Protein AF-A0A7S1RN64-F1 (afdb_monomer)

pLDDT: mean 74.52, std 25.24, range [31.56, 97.94]

Sequence (154 aa):
AHDSAPASAQGSAAGSARGSAAASARGSAAASARGSAACGAASSRSKDGEGLETLEEEKAPLPWFLDPRASPVLAPSLAGLPRAFIAYAEDDPVCGDAVAFAERLVEEGGRPEAVHTLHLDSPCGHGFAKRRASHEAREALSAAAAFASAALKG

Foldseek 3Di:
DDDDDDDDDDDDDDDDDDDDDDDDDDDDDDDDDDDDDDDDDDDDDDDDDDDPPPPVPPDDDDDPCCPCVNQVLNPPALEPDAQDEQEDEPQEPCRVSSVSSLVRCCVRPVDNVSYHYHYHDDPQYPPSLVVVVDPSVVVSVVVVVVVVVVRVVD

Structure (mmCIF, N/CA/C/O backbone):
data_AF-A0A7S1RN64-F1
#
_entry.id   AF-A0A7S1RN64-F1
#
loop_
_atom_site.group_PDB
_atom_site.id
_atom_site.type_symbol
_atom_site.label_atom_id
_atom_site.label_alt_id
_atom_site.label_comp_id
_atom_site.label_asym_id
_atom_site.label_entity_id
_atom_site.label_seq_id
_atom_site.pdbx_PDB_ins_code
_atom_site.Cartn_x
_atom_site.Cartn_y
_atom_site.Cartn_z
_atom_site.occupancy
_atom_site.B_iso_or_equiv
_atom_site.auth_seq_id
_atom_site.auth_comp_id
_atom_site.auth_asym_id
_atom_site.auth_atom_id
_atom_site.pdbx_PDB_model_num
ATOM 1 N N . ALA A 1 1 ? 36.540 -26.495 40.691 1.00 54.72 1 ALA A N 1
ATOM 2 C CA . ALA A 1 1 ? 37.482 -25.414 41.040 1.00 54.72 1 ALA A CA 1
ATOM 3 C C . ALA A 1 1 ? 38.207 -24.997 39.767 1.00 54.72 1 ALA A C 1
ATOM 5 O O . ALA A 1 1 ? 38.564 -25.895 39.014 1.00 54.72 1 ALA A O 1
ATOM 6 N N . HIS A 1 2 ? 38.368 -23.681 39.568 1.00 46.66 2 HIS A N 1
ATOM 7 C CA . HIS A 1 2 ? 38.740 -22.949 38.338 1.00 46.66 2 HIS A CA 1
ATOM 8 C C . HIS A 1 2 ? 37.567 -22.832 37.350 1.00 46.66 2 HIS A C 1
ATOM 10 O O . HIS A 1 2 ? 37.275 -23.777 36.633 1.00 46.66 2 HIS A O 1
ATOM 16 N N . ASP A 1 3 ? 36.710 -21.807 37.367 1.00 42.94 3 ASP A N 1
ATOM 17 C CA . ASP A 1 3 ? 36.845 -20.355 37.613 1.00 42.94 3 ASP A CA 1
ATOM 18 C C . ASP A 1 3 ? 37.684 -19.619 36.559 1.00 42.94 3 ASP A C 1
ATOM 20 O O . ASP A 1 3 ? 38.909 -19.739 36.567 1.00 42.94 3 ASP A O 1
ATOM 24 N N . SER A 1 4 ? 36.999 -18.901 35.653 1.00 51.34 4 SER A N 1
ATOM 25 C CA . SER A 1 4 ? 37.338 -17.561 35.125 1.00 51.34 4 SER A CA 1
ATOM 26 C C . SER A 1 4 ? 36.555 -17.249 33.834 1.00 51.34 4 SER A C 1
ATOM 28 O O . SER A 1 4 ? 36.942 -17.640 32.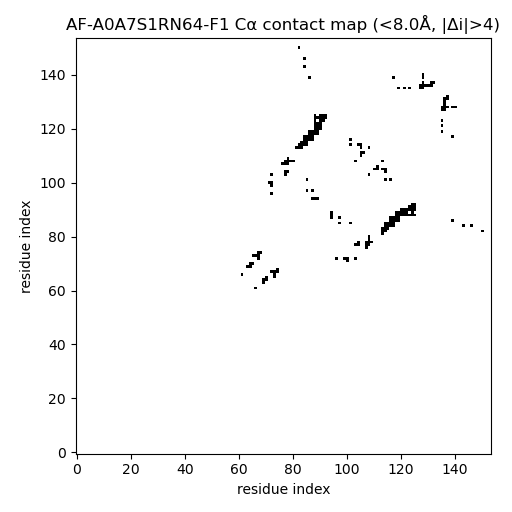736 1.00 51.34 4 SER A O 1
ATOM 30 N N . ALA A 1 5 ? 35.463 -16.493 33.974 1.00 47.25 5 ALA A N 1
ATOM 31 C CA . ALA A 1 5 ? 35.136 -15.389 33.059 1.00 47.25 5 ALA A CA 1
ATOM 32 C C . ALA A 1 5 ? 35.972 -14.164 33.517 1.00 47.25 5 ALA A C 1
ATOM 34 O O . ALA A 1 5 ? 36.365 -14.170 34.687 1.00 47.25 5 ALA A O 1
ATOM 35 N N . PRO A 1 6 ? 36.264 -13.121 32.703 1.00 56.19 6 PRO A N 1
ATOM 36 C CA . PRO A 1 6 ? 35.234 -12.205 32.182 1.00 56.19 6 PRO A CA 1
ATOM 37 C C . PRO A 1 6 ? 35.588 -11.511 30.842 1.00 56.19 6 PRO A C 1
ATOM 39 O O . PRO A 1 6 ? 36.728 -11.548 30.398 1.00 56.19 6 PRO A O 1
ATOM 42 N N . ALA A 1 7 ? 34.629 -10.802 30.234 1.00 44.75 7 ALA A N 1
ATOM 43 C CA . ALA A 1 7 ? 34.865 -9.468 29.657 1.00 44.75 7 ALA A CA 1
ATOM 44 C C . ALA A 1 7 ? 33.565 -8.860 29.112 1.00 44.75 7 ALA A C 1
ATOM 46 O O . ALA A 1 7 ? 33.076 -9.204 28.039 1.00 44.75 7 ALA A O 1
ATOM 47 N N . SER A 1 8 ? 33.044 -7.909 29.878 1.00 44.44 8 SER A N 1
ATOM 48 C CA . SER A 1 8 ? 32.103 -6.885 29.444 1.00 44.44 8 SER A CA 1
ATOM 49 C C . SER A 1 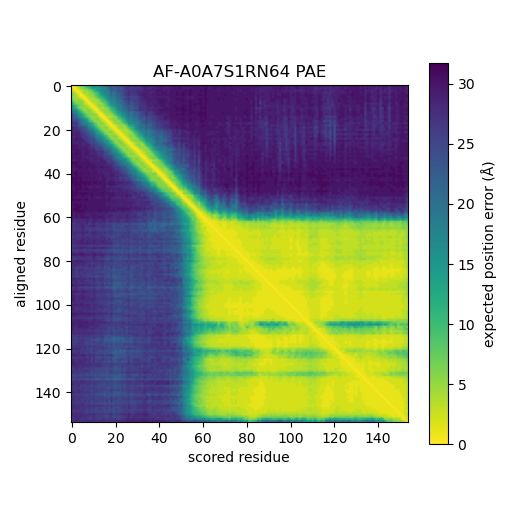8 ? 32.790 -5.927 28.465 1.00 44.44 8 SER A C 1
ATOM 51 O O . SER A 1 8 ? 33.888 -5.454 28.750 1.00 44.44 8 SER A O 1
ATOM 53 N N . ALA A 1 9 ? 32.119 -5.559 27.375 1.00 46.16 9 ALA A N 1
ATOM 54 C CA . ALA A 1 9 ? 32.463 -4.376 26.590 1.00 46.16 9 ALA A CA 1
ATOM 55 C C . ALA A 1 9 ? 31.197 -3.541 26.367 1.00 46.16 9 ALA A C 1
ATOM 57 O O . ALA A 1 9 ? 30.335 -3.867 25.554 1.00 46.16 9 ALA A O 1
ATOM 58 N N . GLN A 1 10 ? 31.090 -2.474 27.158 1.00 44.31 10 GLN A N 1
ATOM 59 C CA . GLN A 1 10 ? 30.233 -1.325 26.900 1.00 44.31 10 GLN A CA 1
ATOM 60 C C . GLN A 1 10 ? 30.839 -0.521 25.745 1.00 44.31 10 GLN A C 1
ATOM 62 O O . GLN A 1 10 ? 32.042 -0.266 25.733 1.00 44.31 10 GLN A O 1
ATOM 67 N N . GLY A 1 11 ? 30.004 -0.093 24.803 1.00 37.62 11 GLY A N 1
ATOM 68 C CA . GLY A 1 11 ? 30.398 0.772 23.697 1.00 37.62 11 GLY A CA 1
ATOM 69 C C . GLY A 1 11 ? 29.232 1.650 23.273 1.00 37.62 11 GLY A C 1
ATOM 70 O O . GLY A 1 11 ? 28.498 1.312 22.351 1.00 37.62 11 GLY A O 1
ATOM 71 N N . SER A 1 12 ? 29.057 2.764 23.980 1.00 42.72 12 SER A N 1
ATOM 72 C CA . SER A 1 12 ? 28.227 3.890 23.558 1.00 42.72 12 SER A CA 1
ATOM 73 C C . SER A 1 12 ? 28.930 4.649 22.435 1.00 42.72 12 SER A C 1
ATOM 75 O O . SER A 1 12 ? 30.067 5.078 22.613 1.00 42.72 12 SER A O 1
ATOM 77 N N . ALA A 1 13 ? 28.236 4.912 21.330 1.00 44.47 13 ALA A N 1
ATOM 78 C CA . ALA A 1 13 ? 28.556 6.044 20.468 1.00 44.47 13 ALA A CA 1
ATOM 79 C C . ALA A 1 13 ? 27.278 6.571 19.813 1.00 44.47 13 ALA A C 1
ATOM 81 O O . ALA A 1 13 ? 26.600 5.886 19.051 1.00 44.47 13 ALA A O 1
ATOM 82 N N . ALA A 1 14 ? 26.953 7.804 20.187 1.00 43.41 14 ALA A N 1
ATOM 83 C CA . ALA A 1 14 ? 25.887 8.615 19.644 1.00 43.41 14 ALA A CA 1
ATOM 84 C C . ALA A 1 14 ? 26.159 8.970 18.177 1.00 43.41 14 ALA A C 1
ATOM 86 O O . ALA A 1 14 ? 27.286 9.283 17.798 1.00 43.41 14 ALA A O 1
ATOM 87 N N . GLY A 1 15 ? 25.102 9.003 17.375 1.00 40.41 15 GLY A N 1
ATOM 88 C CA . GLY A 1 15 ? 25.168 9.494 16.008 1.00 40.41 15 GLY A CA 1
ATOM 89 C C . GLY A 1 15 ?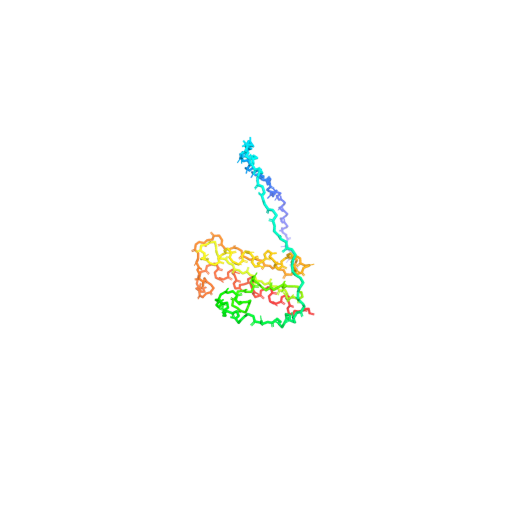 23.819 9.362 15.331 1.00 40.41 15 GLY A C 1
ATOM 90 O O . GLY A 1 15 ? 23.620 8.437 14.558 1.00 40.41 15 GLY A O 1
ATOM 91 N N . SER A 1 16 ? 22.884 10.266 15.630 1.00 40.00 16 SER A N 1
ATOM 92 C CA . SER A 1 16 ? 21.670 10.389 14.822 1.00 40.00 16 SER A CA 1
ATOM 93 C C . SER A 1 16 ? 21.475 11.829 14.361 1.00 40.00 16 SER A C 1
ATOM 95 O O . SER A 1 16 ? 21.134 12.725 15.130 1.00 40.00 16 SER A O 1
ATOM 97 N N . ALA A 1 17 ? 21.843 11.998 13.091 1.00 42.88 17 ALA A N 1
ATOM 98 C CA . ALA A 1 17 ? 21.226 12.810 12.051 1.00 42.88 17 ALA A CA 1
ATOM 99 C C . ALA A 1 17 ? 20.655 14.186 12.439 1.00 42.88 17 ALA A C 1
ATOM 101 O O . ALA A 1 17 ? 19.517 14.335 12.879 1.00 42.88 17 ALA A O 1
ATOM 102 N N . ARG A 1 18 ? 21.425 15.229 12.106 1.00 41.53 18 ARG A N 1
ATOM 103 C CA . ARG A 1 18 ? 20.881 16.557 11.803 1.00 41.53 18 ARG A CA 1
ATOM 104 C C . ARG A 1 18 ? 20.034 16.453 10.531 1.00 41.53 18 ARG A C 1
ATOM 106 O O . ARG A 1 18 ? 20.583 16.253 9.453 1.00 41.53 18 ARG A O 1
ATOM 113 N N . GLY A 1 19 ? 18.717 16.592 10.669 1.00 33.47 19 GLY A N 1
ATOM 114 C CA . GLY A 1 19 ? 17.794 16.744 9.548 1.00 33.47 19 GLY A CA 1
ATOM 115 C C . GLY A 1 19 ? 18.016 18.079 8.835 1.00 33.47 19 GLY A C 1
ATOM 116 O O . GLY A 1 19 ? 17.935 19.144 9.447 1.00 33.47 19 GLY A O 1
ATOM 117 N N . SER A 1 20 ? 18.315 18.018 7.541 1.00 41.72 20 SER A N 1
ATOM 118 C CA . SER A 1 20 ? 18.358 19.170 6.643 1.00 41.72 20 SER A CA 1
ATOM 119 C C . SER A 1 20 ? 16.987 19.341 5.993 1.00 41.72 20 SER A C 1
ATOM 121 O O . SER A 1 20 ? 16.626 18.594 5.091 1.00 41.72 20 SER A O 1
ATOM 123 N N . ALA A 1 21 ? 16.220 20.330 6.452 1.00 35.03 21 ALA A N 1
ATOM 124 C CA . ALA A 1 21 ? 15.016 20.789 5.770 1.00 35.03 21 ALA A CA 1
ATOM 125 C C . ALA A 1 21 ? 15.418 21.728 4.621 1.00 35.03 21 ALA A C 1
ATOM 127 O O . ALA A 1 21 ? 15.875 22.847 4.858 1.00 35.03 21 ALA A O 1
ATOM 128 N N . ALA A 1 22 ? 15.267 21.273 3.378 1.00 37.72 22 ALA A N 1
ATOM 129 C CA . ALA A 1 22 ? 15.384 22.114 2.191 1.00 37.72 22 ALA A CA 1
ATOM 130 C C . ALA A 1 22 ? 13.980 22.562 1.761 1.00 37.72 22 ALA A C 1
ATOM 132 O O . ALA A 1 22 ? 13.271 21.852 1.054 1.00 37.72 22 ALA A O 1
ATOM 133 N N . ALA A 1 23 ? 13.570 23.748 2.213 1.00 35.53 23 ALA A N 1
ATOM 134 C CA . ALA A 1 23 ? 12.390 24.434 1.705 1.00 35.53 23 ALA A CA 1
ATOM 135 C C . ALA A 1 23 ? 12.746 25.123 0.378 1.00 35.53 23 ALA A C 1
ATOM 137 O O . ALA A 1 23 ? 13.542 26.062 0.353 1.00 35.53 23 ALA A O 1
ATOM 138 N N . SER A 1 24 ? 12.158 24.660 -0.725 1.00 36.69 24 SER A N 1
ATOM 139 C CA . SER A 1 24 ? 12.230 25.326 -2.026 1.00 36.69 24 SER A CA 1
ATOM 140 C C . SER A 1 24 ? 10.855 25.902 -2.353 1.00 36.69 24 SER A C 1
ATOM 142 O O . SER A 1 24 ? 9.964 25.189 -2.799 1.00 36.69 24 SER A O 1
ATOM 144 N N . ALA A 1 25 ? 10.675 27.198 -2.098 1.00 36.22 25 ALA A N 1
ATOM 145 C CA . ALA A 1 25 ? 9.527 27.967 -2.563 1.00 36.22 25 ALA A CA 1
ATOM 146 C C . ALA A 1 25 ? 10.048 29.095 -3.462 1.00 36.22 25 ALA A C 1
ATOM 148 O O . ALA A 1 25 ? 10.695 30.035 -2.996 1.00 36.22 25 ALA A O 1
ATOM 149 N N . ARG A 1 26 ? 9.796 28.986 -4.769 1.00 39.47 26 ARG A N 1
ATOM 150 C CA . ARG A 1 26 ? 10.045 30.042 -5.757 1.00 39.47 26 ARG A CA 1
ATOM 151 C C . ARG A 1 26 ? 8.769 30.330 -6.541 1.00 39.47 26 ARG A C 1
ATOM 153 O O . ARG A 1 26 ? 8.299 29.452 -7.248 1.00 39.47 26 ARG A O 1
ATOM 160 N N . GLY A 1 27 ? 8.351 31.598 -6.481 1.00 31.56 27 GLY A N 1
ATOM 161 C CA . GLY A 1 27 ? 7.642 32.335 -7.538 1.00 31.56 27 GLY A CA 1
ATOM 162 C C . GLY A 1 27 ? 6.159 31.997 -7.733 1.00 31.56 27 GLY A C 1
ATOM 163 O O . GLY A 1 27 ? 5.752 30.860 -7.587 1.00 31.56 27 GLY A O 1
ATOM 164 N N . SER A 1 28 ? 5.262 32.911 -8.090 1.00 42.38 28 SER A N 1
ATOM 165 C CA . SER A 1 28 ? 5.385 34.328 -8.428 1.00 42.38 28 SER A CA 1
ATOM 166 C C . SER A 1 28 ? 3.989 34.947 -8.353 1.00 42.38 28 SER A C 1
ATOM 168 O O . SER A 1 28 ? 3.018 34.361 -8.824 1.00 42.38 28 SER A O 1
ATOM 170 N N . ALA A 1 29 ? 3.899 36.150 -7.793 1.00 35.06 29 ALA A N 1
ATOM 171 C CA . ALA A 1 29 ? 2.727 37.004 -7.894 1.00 35.06 29 ALA A CA 1
ATOM 172 C C . ALA A 1 29 ? 2.737 37.758 -9.232 1.00 35.06 29 ALA A C 1
ATOM 174 O O . ALA A 1 29 ? 3.765 38.318 -9.609 1.00 35.06 29 ALA A O 1
ATOM 175 N N . ALA A 1 30 ? 1.586 37.841 -9.899 1.00 38.91 30 ALA A N 1
ATOM 176 C CA . ALA A 1 30 ? 1.270 38.923 -10.827 1.00 38.91 30 ALA A CA 1
ATOM 177 C C . ALA A 1 30 ? -0.253 39.066 -10.950 1.00 38.91 30 ALA A C 1
ATOM 179 O O . ALA A 1 30 ? -0.928 38.272 -11.599 1.00 38.91 30 ALA A O 1
ATOM 180 N N . ALA A 1 31 ? -0.785 40.099 -10.303 1.00 36.88 31 ALA A N 1
ATOM 181 C CA . ALA A 1 31 ? -2.131 40.600 -10.514 1.00 36.88 31 ALA A CA 1
ATOM 182 C C . ALA A 1 31 ? -2.102 41.710 -11.577 1.00 36.88 31 ALA A C 1
ATOM 184 O O . ALA A 1 31 ? -1.285 42.627 -11.483 1.00 36.88 31 ALA A O 1
ATOM 185 N N . SER A 1 32 ? -3.033 41.685 -12.535 1.00 34.44 32 SER A N 1
ATOM 186 C CA . SER A 1 32 ? -3.624 42.913 -13.089 1.00 34.44 32 SER A CA 1
ATOM 187 C C . SER A 1 32 ? -4.862 42.656 -13.948 1.00 34.44 32 SER A C 1
ATOM 189 O O . SER A 1 32 ? -4.790 42.125 -15.048 1.00 34.44 32 SER A O 1
ATOM 191 N N . ALA A 1 33 ? -5.989 43.081 -13.376 1.00 37.22 33 ALA A N 1
ATOM 192 C CA . ALA A 1 33 ? -7.087 43.869 -13.935 1.00 37.22 33 ALA A CA 1
ATOM 193 C C . ALA A 1 33 ? -7.236 44.025 -15.464 1.00 37.22 33 ALA A C 1
ATOM 195 O O . ALA A 1 33 ? -6.362 44.580 -16.125 1.00 37.22 33 ALA A O 1
ATOM 196 N N . ARG A 1 34 ? -8.464 43.789 -15.956 1.00 36.59 34 ARG A N 1
ATOM 197 C CA . ARG A 1 34 ? -9.424 44.800 -16.479 1.00 36.59 34 ARG A CA 1
ATOM 198 C C . ARG A 1 34 ? -10.492 44.109 -17.335 1.00 36.59 34 ARG A C 1
ATOM 200 O O . ARG A 1 34 ? -10.159 43.273 -18.162 1.00 36.59 34 ARG A O 1
ATOM 207 N N . GLY A 1 35 ? -11.752 44.528 -17.199 1.00 31.59 35 GLY A N 1
ATOM 208 C CA . GLY A 1 35 ? -12.790 44.175 -18.172 1.00 31.59 35 GLY A CA 1
ATOM 209 C C . GLY A 1 35 ? -14.222 44.274 -17.660 1.00 31.59 35 GLY A C 1
ATOM 210 O O . GLY A 1 35 ? -14.918 43.269 -17.615 1.00 31.59 35 GLY A O 1
ATOM 211 N N . SER A 1 36 ? -14.668 45.473 -17.282 1.00 43.78 36 SER A N 1
ATOM 212 C CA . SER A 1 36 ? -16.096 45.774 -17.132 1.00 43.78 36 SER A CA 1
ATOM 213 C C . SER A 1 36 ? -16.744 45.936 -18.506 1.00 43.78 36 SER A C 1
ATOM 215 O O . SER A 1 36 ? -16.289 46.764 -19.291 1.00 43.78 36 SER A O 1
ATOM 217 N N . ALA A 1 37 ? -17.852 45.239 -18.752 1.00 38.00 37 ALA A N 1
ATOM 218 C CA . ALA A 1 37 ? -18.887 45.678 -19.682 1.00 38.00 37 ALA A CA 1
ATOM 219 C C . ALA A 1 37 ? -20.228 45.064 -19.263 1.00 38.00 37 ALA A C 1
ATOM 221 O O . ALA A 1 37 ? -20.456 43.866 -19.399 1.00 38.00 37 ALA A O 1
ATOM 222 N N . ALA A 1 38 ? -21.105 45.909 -18.727 1.00 42.84 38 ALA A N 1
ATOM 223 C CA . ALA A 1 38 ? -22.522 45.633 -18.590 1.00 42.84 38 ALA A CA 1
ATOM 224 C C . ALA A 1 38 ? -23.246 46.206 -19.814 1.00 42.84 38 ALA A C 1
ATOM 226 O O . ALA A 1 38 ? -23.033 47.363 -20.170 1.00 42.84 38 ALA A O 1
ATOM 227 N N . CYS A 1 39 ? -24.133 45.424 -20.420 1.00 34.66 39 CYS A N 1
ATOM 228 C CA . CYS A 1 39 ? -25.312 45.917 -21.129 1.00 34.66 39 CYS A CA 1
ATOM 229 C C . CYS A 1 39 ? -26.358 44.794 -21.123 1.00 34.66 39 CYS A C 1
ATOM 231 O O . CYS A 1 39 ? -26.066 43.654 -21.473 1.00 34.66 39 CYS A O 1
ATOM 233 N N . GLY A 1 40 ? -27.535 45.100 -20.579 1.00 36.91 40 GLY A N 1
ATOM 234 C CA . GLY A 1 40 ? -28.574 44.122 -20.276 1.00 36.91 40 GLY A CA 1
ATOM 235 C C . GLY A 1 40 ? -29.639 43.981 -21.356 1.00 36.91 40 GLY A C 1
ATOM 236 O O . GLY A 1 40 ? -29.623 44.685 -22.358 1.00 36.91 40 GLY A O 1
ATOM 237 N N . ALA A 1 41 ? -30.612 43.117 -21.082 1.00 37.38 41 ALA A N 1
ATOM 238 C CA . ALA A 1 41 ? -31.994 43.255 -21.524 1.00 37.38 41 ALA A CA 1
ATOM 239 C C . ALA A 1 41 ? -32.878 42.337 -20.670 1.00 37.38 41 ALA A C 1
ATOM 241 O O . ALA A 1 41 ? -32.551 41.177 -20.430 1.00 37.38 41 ALA A O 1
ATOM 242 N N . ALA A 1 42 ? -33.987 42.892 -20.196 1.00 42.09 42 ALA A N 1
ATOM 243 C CA . ALA A 1 42 ? -35.059 42.179 -19.525 1.00 42.09 42 ALA A CA 1
ATOM 244 C C . ALA A 1 42 ? -35.815 41.258 -20.496 1.00 42.09 42 ALA A C 1
ATOM 246 O O . ALA A 1 42 ? -35.994 41.607 -21.661 1.00 42.09 42 ALA A O 1
ATOM 247 N N . SER A 1 43 ? -36.366 40.154 -19.990 1.00 39.44 43 SER A N 1
ATOM 248 C CA . SER A 1 43 ? -37.618 39.609 -20.518 1.00 39.44 43 SER A CA 1
ATOM 249 C C . SER A 1 43 ? -38.380 38.836 -19.440 1.00 39.44 43 SER A C 1
ATOM 251 O O . SER A 1 43 ? -37.816 38.326 -18.476 1.00 39.44 43 SER A O 1
ATOM 253 N N . SER A 1 44 ? -39.694 38.878 -19.574 1.00 46.19 44 SER A N 1
ATOM 254 C CA . SER A 1 44 ? -40.732 38.722 -18.565 1.00 46.19 44 SER A CA 1
ATOM 255 C C . SER A 1 44 ? -41.118 37.281 -18.220 1.00 46.19 44 SER A C 1
ATOM 257 O O . SER A 1 44 ? -41.332 36.453 -19.094 1.00 46.19 44 SER A O 1
ATOM 259 N N . ARG A 1 45 ? -41.321 37.071 -16.915 1.00 50.22 45 ARG A N 1
ATOM 260 C CA . ARG A 1 45 ? -42.351 36.265 -16.228 1.00 50.22 45 ARG A CA 1
ATOM 261 C C . ARG A 1 45 ? -43.333 35.460 -17.114 1.00 50.22 45 ARG A C 1
ATOM 263 O O . ARG A 1 45 ? -44.189 36.069 -17.744 1.00 50.22 45 ARG A O 1
ATOM 270 N N . SER A 1 46 ? -43.349 34.136 -16.926 1.00 39.06 46 SER A N 1
ATOM 271 C CA . SER A 1 46 ? -44.538 33.276 -17.061 1.00 39.06 46 SER A CA 1
ATOM 272 C C . SER A 1 46 ? -44.512 32.218 -15.954 1.00 39.06 46 SER A C 1
ATOM 274 O O . SER A 1 46 ? -43.496 31.561 -15.743 1.00 39.06 46 SER A O 1
ATOM 276 N N . LYS A 1 47 ? -45.604 32.132 -15.191 1.00 48.75 47 LYS A N 1
ATOM 277 C CA . LYS A 1 47 ? -45.924 31.012 -14.299 1.00 48.75 47 LYS A CA 1
ATOM 278 C C . LYS A 1 47 ? -46.500 29.916 -15.180 1.00 48.75 47 LYS A C 1
ATOM 280 O O . LYS A 1 47 ? -47.356 30.288 -15.962 1.00 48.75 47 LYS A O 1
ATOM 285 N N . ASP A 1 48 ? -46.101 28.668 -14.972 1.00 43.25 48 ASP A N 1
ATOM 286 C CA . ASP A 1 48 ? -46.963 27.484 -15.057 1.00 43.25 48 ASP A CA 1
ATOM 287 C C . ASP A 1 48 ? -46.307 26.395 -14.199 1.00 43.25 48 ASP A C 1
ATOM 289 O O . ASP A 1 48 ? -45.094 26.185 -14.254 1.00 43.25 48 ASP A O 1
ATOM 293 N N . GLY A 1 49 ? -47.091 25.820 -13.289 1.00 50.16 49 GLY A N 1
ATOM 294 C CA . GLY A 1 49 ? -46.662 24.743 -12.416 1.00 50.16 49 GLY A CA 1
ATOM 295 C C . GLY A 1 49 ? -47.032 23.423 -13.057 1.00 50.16 49 GLY A C 1
ATOM 296 O O . GLY A 1 49 ? -48.208 23.148 -13.208 1.00 50.16 49 GLY A O 1
ATOM 297 N N . GLU A 1 50 ? -46.043 22.604 -13.377 1.00 40.09 50 GLU A N 1
ATOM 298 C CA . GLU A 1 50 ? -46.237 21.239 -13.853 1.00 40.09 50 GLU A CA 1
ATOM 299 C C . GLU A 1 50 ? -45.080 20.422 -13.260 1.00 40.09 50 GLU A C 1
ATOM 301 O O . GLU A 1 50 ? -43.938 20.889 -13.232 1.00 40.09 50 GLU A O 1
ATOM 306 N N . GLY A 1 51 ? -45.387 19.261 -12.681 1.00 45.47 51 GLY A N 1
ATOM 307 C CA . GLY A 1 51 ? -44.448 18.454 -11.909 1.00 45.47 51 GLY A CA 1
ATOM 308 C C . GLY A 1 51 ? -43.162 18.156 -12.674 1.00 45.47 51 GLY A C 1
ATOM 309 O O . GLY A 1 51 ? -43.180 17.499 -13.710 1.00 45.47 51 GLY A O 1
ATOM 310 N N . LEU A 1 52 ? -42.034 18.597 -12.115 1.00 43.56 52 LEU A N 1
ATOM 311 C CA . LEU A 1 52 ? -40.728 18.027 -12.421 1.00 43.56 52 LEU A CA 1
ATOM 312 C C . LEU A 1 52 ? -40.709 16.629 -11.806 1.00 43.56 52 LEU A C 1
ATOM 314 O O . LEU A 1 52 ? -40.177 16.415 -10.717 1.00 43.56 52 LEU A O 1
ATOM 318 N N . GLU A 1 53 ? -41.341 15.681 -12.494 1.00 54.34 53 GLU A N 1
ATOM 319 C CA . GLU A 1 53 ? -40.893 14.302 -12.424 1.00 54.34 53 GLU A CA 1
ATOM 320 C C . GLU A 1 53 ? -39.399 14.362 -12.735 1.00 54.34 53 GLU A C 1
ATOM 322 O O . GLU A 1 53 ? -38.987 14.769 -13.824 1.00 54.34 53 GLU A O 1
ATOM 327 N N . THR A 1 54 ? -38.574 14.091 -11.724 1.00 49.47 54 THR A N 1
ATOM 328 C CA . THR A 1 54 ? -37.150 13.862 -11.910 1.00 49.47 54 THR A CA 1
ATOM 329 C C . THR A 1 54 ? -37.045 12.664 -12.833 1.00 49.47 54 THR A C 1
ATOM 331 O O . THR A 1 54 ? -37.078 11.523 -12.379 1.00 49.47 54 THR A O 1
ATOM 334 N N . LEU A 1 55 ? -36.992 12.931 -14.137 1.00 55.84 55 LEU A N 1
ATOM 335 C CA . LEU A 1 55 ? -36.458 12.008 -15.113 1.00 55.84 55 LEU A CA 1
ATOM 336 C C . LEU A 1 55 ? -35.049 11.742 -14.608 1.00 55.84 55 LEU A C 1
ATOM 338 O O . LEU A 1 55 ? -34.186 12.618 -14.686 1.00 55.84 55 LEU A O 1
ATOM 342 N N . GLU A 1 56 ? -34.874 10.600 -13.949 1.00 63.09 56 GLU A N 1
ATOM 343 C CA . GLU A 1 56 ? -33.570 10.080 -13.580 1.00 63.09 56 GLU A CA 1
ATOM 344 C C . GLU A 1 56 ? -32.818 9.941 -14.898 1.00 63.09 56 GLU A C 1
ATOM 346 O O . GLU A 1 56 ? -33.010 8.989 -15.649 1.00 63.09 56 GLU A O 1
ATOM 351 N N . GLU A 1 57 ? -32.078 10.995 -15.239 1.00 63.84 57 GLU A N 1
ATOM 352 C CA . GLU A 1 57 ? -31.255 11.088 -16.427 1.00 63.84 57 GLU A CA 1
ATOM 353 C C . GLU A 1 57 ? -30.396 9.828 -16.423 1.00 63.84 57 GLU A C 1
ATOM 355 O O . GLU A 1 57 ? -29.608 9.623 -15.496 1.00 63.84 57 GLU A O 1
ATOM 360 N N . GLU A 1 58 ? -30.657 8.925 -17.375 1.00 64.81 58 GLU A N 1
ATOM 361 C CA . GLU A 1 58 ? -30.071 7.589 -17.422 1.00 64.81 58 GLU A CA 1
ATOM 362 C C . GLU A 1 58 ? -28.567 7.750 -17.657 1.00 64.81 58 GLU A C 1
ATOM 364 O O . GLU A 1 58 ? -28.064 7.830 -18.780 1.00 64.81 58 GLU A O 1
ATOM 369 N N . LYS A 1 59 ? -27.845 7.940 -16.553 1.00 71.75 59 LYS A N 1
ATOM 370 C CA . LYS A 1 59 ? -26.442 8.308 -16.554 1.00 71.75 59 LYS A CA 1
ATOM 371 C C . LYS A 1 59 ? -25.680 7.123 -17.111 1.00 71.75 59 LYS A C 1
ATOM 373 O O . LYS A 1 59 ? -25.660 6.055 -16.498 1.00 71.75 59 LYS A O 1
ATOM 378 N N . ALA A 1 60 ? -25.041 7.331 -18.261 1.00 79.06 60 ALA A N 1
ATOM 379 C CA . ALA A 1 60 ? -24.159 6.340 -18.855 1.00 79.06 60 ALA A CA 1
ATOM 380 C C . ALA A 1 60 ? -23.224 5.766 -17.772 1.00 79.06 60 ALA A C 1
ATOM 382 O O . ALA A 1 60 ? -22.701 6.537 -16.951 1.00 79.06 60 ALA A O 1
ATOM 383 N N . PRO A 1 61 ? -23.036 4.435 -17.728 1.00 82.88 61 PRO A N 1
ATOM 384 C CA . PRO A 1 61 ? -22.252 3.807 -16.680 1.00 82.88 61 PRO A CA 1
ATOM 385 C C . PRO A 1 61 ? -20.858 4.426 -16.660 1.00 82.88 61 PRO A C 1
ATOM 387 O O . PRO A 1 61 ? -20.212 4.587 -17.699 1.00 82.88 61 PRO A O 1
ATOM 390 N N . LEU A 1 62 ? -20.410 4.806 -15.463 1.00 85.00 62 LEU A N 1
ATOM 391 C CA . LEU A 1 62 ? -19.065 5.332 -15.286 1.00 85.00 62 LEU A CA 1
ATOM 392 C C . LEU A 1 62 ? -18.045 4.297 -15.795 1.00 85.00 62 LEU A C 1
ATOM 394 O O . LEU A 1 62 ? -18.274 3.092 -15.646 1.00 85.00 62 LEU A O 1
ATOM 398 N N . PRO A 1 63 ? -16.911 4.737 -16.368 1.00 94.31 63 PRO A N 1
ATOM 399 C CA . PRO A 1 63 ? -15.802 3.841 -16.657 1.00 94.31 63 PRO A CA 1
ATOM 400 C C . PRO A 1 63 ? -15.450 2.988 -15.434 1.00 94.31 63 PRO A C 1
ATOM 402 O O . PRO A 1 63 ? -15.424 3.492 -14.312 1.00 94.31 63 PRO A O 1
ATOM 405 N N . TRP A 1 64 ? -15.149 1.704 -15.643 1.00 93.81 64 TRP A N 1
ATOM 406 C CA . TRP A 1 64 ? -14.951 0.744 -14.549 1.00 93.81 64 TRP A CA 1
ATOM 407 C C . TRP A 1 64 ? -13.834 1.147 -13.574 1.00 93.81 64 TRP A C 1
ATOM 409 O O . TRP A 1 64 ? -13.913 0.822 -12.397 1.00 93.81 64 TRP A O 1
ATOM 419 N N . PHE A 1 65 ? -12.821 1.891 -14.027 1.00 93.56 65 PHE A N 1
ATOM 420 C CA . PHE A 1 65 ? -11.725 2.378 -13.180 1.00 93.56 65 PHE A CA 1
ATOM 421 C C . PHE A 1 65 ? -12.138 3.524 -12.240 1.00 93.56 65 PHE A C 1
ATOM 423 O O . PHE A 1 65 ? -11.349 3.930 -11.391 1.00 93.56 65 PHE A O 1
ATOM 430 N N . LEU A 1 66 ? -13.355 4.059 -12.376 1.00 94.31 66 LEU A N 1
ATOM 431 C CA . LEU A 1 66 ? -13.953 4.987 -11.413 1.00 94.31 66 LEU A CA 1
ATOM 432 C C . LEU A 1 66 ? -14.822 4.274 -10.368 1.00 94.31 66 LEU A C 1
ATOM 434 O O . LEU A 1 66 ? -15.289 4.916 -9.431 1.00 94.31 66 LEU A O 1
ATOM 438 N N . ASP A 1 67 ? -15.059 2.967 -10.513 1.00 94.50 67 ASP A N 1
ATOM 439 C CA . ASP A 1 67 ? -15.756 2.177 -9.500 1.00 94.50 67 ASP A CA 1
ATOM 440 C C . ASP A 1 67 ? -14.834 1.995 -8.279 1.00 94.50 67 ASP A C 1
ATOM 442 O O . ASP A 1 67 ? -13.726 1.470 -8.435 1.00 94.50 67 ASP A O 1
ATOM 446 N N . PRO A 1 68 ? -15.259 2.357 -7.054 1.00 94.94 68 PRO A N 1
ATOM 447 C CA . PRO A 1 68 ? -14.466 2.148 -5.842 1.00 94.94 68 PRO A CA 1
ATOM 448 C C . PRO A 1 68 ? -14.029 0.700 -5.591 1.00 94.94 68 PRO A C 1
ATOM 450 O O . PRO A 1 68 ? -13.062 0.462 -4.872 1.00 94.94 68 PRO A O 1
ATOM 453 N N . ARG A 1 69 ? -14.723 -0.286 -6.172 1.00 94.00 69 ARG A N 1
ATOM 454 C CA . ARG A 1 69 ? -14.341 -1.704 -6.091 1.00 94.00 69 ARG A CA 1
ATOM 455 C C . ARG A 1 69 ? -13.139 -2.043 -6.973 1.00 94.00 69 ARG A C 1
ATOM 457 O O . ARG A 1 69 ? -12.472 -3.039 -6.712 1.00 94.00 69 ARG A O 1
ATOM 464 N N . ALA A 1 70 ? -12.881 -1.242 -8.005 1.00 94.75 70 ALA A N 1
ATOM 465 C CA . ALA A 1 70 ? -11.696 -1.337 -8.854 1.00 94.75 70 ALA A CA 1
ATOM 466 C C . ALA A 1 70 ? -10.586 -0.379 -8.393 1.00 94.75 70 ALA A C 1
ATOM 468 O O . ALA A 1 70 ? -9.417 -0.753 -8.415 1.00 94.75 70 ALA A O 1
ATOM 469 N N . SER A 1 71 ? -10.964 0.815 -7.929 1.00 95.56 71 SER A N 1
ATOM 470 C CA . SER A 1 71 ? -10.060 1.871 -7.463 1.00 95.56 71 SER A CA 1
ATOM 471 C C . SER A 1 71 ? -10.395 2.264 -6.019 1.00 95.56 71 SER A C 1
ATOM 473 O O . SER A 1 71 ? -11.103 3.250 -5.801 1.00 95.56 71 SER A O 1
ATOM 475 N N . PRO A 1 72 ? -9.897 1.532 -5.004 1.00 94.88 72 PRO A N 1
ATOM 476 C CA . PRO A 1 72 ? -10.249 1.753 -3.595 1.00 94.88 72 PRO A CA 1
ATOM 477 C C . PRO A 1 72 ? -9.917 3.153 -3.076 1.00 94.88 72 PRO A C 1
ATOM 479 O O . PRO A 1 72 ? -10.583 3.656 -2.175 1.00 94.88 72 PRO A O 1
ATOM 482 N N . VAL A 1 73 ? -8.937 3.821 -3.688 1.00 94.88 73 VAL A N 1
ATOM 483 C CA . VAL A 1 73 ? -8.604 5.224 -3.408 1.00 94.88 73 VAL A CA 1
ATOM 484 C C . VAL A 1 73 ? -9.746 6.193 -3.731 1.00 94.88 73 VAL A C 1
ATOM 486 O O . VAL A 1 73 ? -9.695 7.336 -3.302 1.00 94.88 73 VAL A O 1
ATOM 489 N N . LEU A 1 74 ? -10.787 5.761 -4.450 1.00 95.38 74 LEU A N 1
ATOM 490 C CA . LEU A 1 74 ? -11.993 6.540 -4.749 1.00 95.38 74 LEU A CA 1
ATOM 491 C C . LEU A 1 74 ? -13.174 6.200 -3.828 1.00 95.38 74 LEU A C 1
ATOM 493 O O . LEU A 1 74 ? -14.264 6.742 -4.008 1.00 95.38 74 LEU A O 1
ATOM 497 N N . ALA A 1 75 ? -12.999 5.306 -2.848 1.00 95.62 75 ALA A N 1
ATOM 498 C CA . ALA A 1 75 ? -14.062 4.974 -1.903 1.00 95.62 75 ALA A CA 1
ATOM 499 C C . ALA A 1 75 ? -14.566 6.237 -1.180 1.00 95.62 75 ALA A C 1
ATOM 501 O O . ALA A 1 75 ? -13.746 7.077 -0.808 1.00 95.62 75 ALA A O 1
ATOM 502 N N . PRO A 1 76 ? -15.883 6.395 -0.938 1.00 95.50 76 PRO A N 1
ATOM 503 C CA . PRO A 1 76 ? -16.411 7.576 -0.248 1.00 95.50 76 PRO A CA 1
ATOM 504 C C . PRO A 1 76 ? -15.827 7.784 1.154 1.00 95.50 76 PRO A C 1
ATOM 506 O O . PRO A 1 76 ? -15.754 8.914 1.622 1.00 95.50 76 PRO A O 1
ATOM 509 N N . SER A 1 77 ? -15.415 6.700 1.817 1.00 94.75 77 SER A N 1
ATOM 510 C CA . SER A 1 77 ? -14.700 6.733 3.089 1.00 94.75 77 SER A CA 1
ATOM 511 C C . SER A 1 77 ? -13.855 5.471 3.273 1.00 94.75 77 SER A C 1
ATOM 513 O O . SER A 1 77 ? -14.251 4.391 2.829 1.00 94.75 77 SER A O 1
ATOM 515 N N . LEU A 1 78 ? -12.722 5.613 3.960 1.00 94.75 78 LEU A N 1
ATOM 516 C CA . LEU A 1 78 ? -11.837 4.538 4.418 1.00 94.75 78 LEU A CA 1
ATOM 517 C C . LEU A 1 78 ? -11.904 4.319 5.944 1.00 94.75 78 LEU A C 1
ATOM 519 O O . LEU A 1 78 ? -11.139 3.526 6.502 1.00 94.75 78 LEU A O 1
ATOM 523 N N . ALA A 1 79 ? -12.815 5.007 6.638 1.00 93.38 79 ALA A N 1
ATOM 524 C CA . ALA A 1 79 ? -12.966 4.903 8.083 1.00 93.38 79 ALA A CA 1
ATOM 525 C C . ALA A 1 79 ? -13.393 3.489 8.517 1.00 93.38 79 ALA A C 1
ATOM 527 O O . ALA A 1 79 ? -14.214 2.830 7.879 1.00 93.38 79 ALA A O 1
ATOM 528 N N . GLY A 1 80 ? -12.847 3.025 9.643 1.00 91.94 80 GLY A N 1
ATOM 529 C CA . GLY A 1 80 ? -13.191 1.721 10.221 1.00 91.94 80 GLY A CA 1
ATOM 530 C C . GLY A 1 80 ? -12.543 0.513 9.536 1.00 91.94 80 GLY A C 1
ATOM 531 O O . GLY A 1 80 ? -12.774 -0.614 9.976 1.00 91.94 80 GLY A O 1
ATOM 532 N N . LEU A 1 81 ? -11.707 0.719 8.511 1.00 93.81 81 LEU A N 1
ATOM 533 C CA . LEU A 1 81 ? -10.943 -0.369 7.905 1.00 93.81 81 LEU A CA 1
ATOM 534 C C . LEU A 1 81 ? -9.934 -0.993 8.897 1.00 93.81 81 LEU A C 1
ATOM 536 O O . LEU A 1 81 ? -9.493 -0.338 9.854 1.00 93.81 81 LEU A O 1
ATOM 540 N N . PRO A 1 82 ? -9.563 -2.275 8.693 1.00 93.50 82 PRO A N 1
ATOM 541 C CA . PRO A 1 82 ? -8.530 -2.935 9.482 1.00 93.50 82 PRO A CA 1
ATOM 542 C C . PRO A 1 82 ? -7.167 -2.252 9.353 1.00 93.50 82 PRO A C 1
ATOM 544 O O . PRO A 1 82 ? -6.917 -1.474 8.435 1.00 93.50 82 PRO A O 1
ATOM 547 N N . ARG A 1 83 ? -6.247 -2.615 10.252 1.00 94.44 83 ARG A N 1
ATOM 548 C CA . ARG A 1 83 ? -4.838 -2.228 10.123 1.00 94.44 83 ARG A CA 1
ATOM 549 C C . ARG A 1 83 ? -4.274 -2.758 8.802 1.00 94.44 83 ARG A C 1
ATOM 551 O O . ARG A 1 83 ? -4.549 -3.901 8.434 1.00 94.44 83 ARG A O 1
ATOM 558 N N . ALA A 1 84 ? -3.452 -1.959 8.134 1.00 96.06 84 ALA A N 1
ATOM 559 C CA . ALA A 1 84 ? -2.907 -2.259 6.818 1.00 96.06 84 ALA A CA 1
ATOM 560 C C . ALA A 1 84 ? -1.375 -2.255 6.822 1.00 96.06 84 ALA A C 1
ATOM 562 O O . ALA A 1 84 ? -0.735 -1.453 7.502 1.00 96.06 84 ALA A O 1
ATOM 563 N N . PHE A 1 85 ? -0.803 -3.139 6.007 1.00 97.75 85 PHE A N 1
ATOM 564 C CA . PHE A 1 85 ? 0.597 -3.099 5.609 1.00 97.75 85 PHE A CA 1
ATOM 565 C C . PHE A 1 85 ? 0.668 -2.944 4.092 1.00 97.75 85 PHE A C 1
ATOM 567 O O . PHE A 1 85 ? 0.071 -3.746 3.371 1.00 97.75 85 PHE A O 1
ATOM 574 N N . ILE A 1 86 ? 1.377 -1.921 3.619 1.00 97.81 86 ILE A N 1
ATOM 575 C CA . ILE A 1 86 ? 1.486 -1.574 2.199 1.00 97.81 86 ILE A CA 1
ATOM 576 C C . ILE A 1 86 ? 2.970 -1.492 1.844 1.00 97.81 86 ILE A C 1
ATOM 578 O O . ILE A 1 86 ? 3.684 -0.621 2.331 1.00 97.81 86 ILE A O 1
ATOM 582 N N . ALA A 1 87 ? 3.442 -2.400 0.993 1.00 97.88 87 ALA A N 1
ATOM 583 C CA . ALA A 1 87 ? 4.798 -2.358 0.458 1.00 97.88 87 ALA A CA 1
ATOM 584 C C . ALA A 1 87 ? 4.758 -1.953 -1.015 1.00 97.88 87 ALA A C 1
ATOM 586 O O . ALA A 1 87 ? 3.988 -2.531 -1.785 1.00 97.88 87 ALA A O 1
ATOM 587 N N . TYR A 1 88 ? 5.593 -0.996 -1.401 1.00 97.88 88 TYR A N 1
ATOM 588 C CA . TYR A 1 88 ? 5.671 -0.485 -2.767 1.00 97.88 88 TYR A CA 1
ATOM 589 C C . TYR A 1 88 ? 7.118 -0.157 -3.139 1.00 97.88 88 TYR A C 1
ATOM 591 O O . TYR A 1 88 ? 7.968 0.044 -2.271 1.00 97.88 88 TYR A O 1
ATOM 599 N N . ALA A 1 89 ? 7.392 -0.158 -4.439 1.00 97.44 89 ALA A N 1
ATOM 600 C CA . ALA A 1 89 ? 8.705 0.123 -4.999 1.00 97.44 89 ALA A 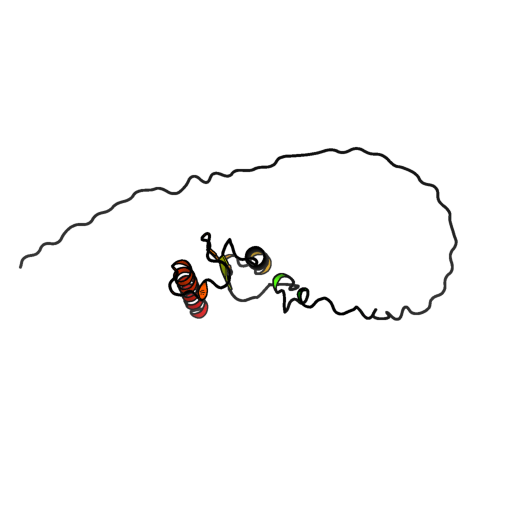CA 1
ATOM 601 C C . ALA A 1 89 ? 8.700 1.469 -5.716 1.00 97.44 89 ALA A C 1
ATOM 603 O O . ALA A 1 89 ? 7.737 1.763 -6.421 1.00 97.44 89 ALA A O 1
ATOM 604 N N . GLU A 1 90 ? 9.779 2.238 -5.573 1.00 96.31 90 GLU A N 1
ATOM 605 C CA . GLU A 1 90 ? 9.920 3.573 -6.176 1.00 96.31 90 GLU A CA 1
ATOM 606 C C . GLU A 1 90 ? 9.739 3.536 -7.707 1.00 96.31 90 GLU A C 1
ATOM 608 O O . GLU A 1 90 ? 9.133 4.428 -8.295 1.00 96.31 90 GLU A O 1
ATOM 613 N N . ASP A 1 91 ? 10.223 2.476 -8.363 1.00 96.75 91 ASP A N 1
ATOM 614 C CA . ASP A 1 91 ? 10.181 2.298 -9.819 1.00 96.75 91 ASP A CA 1
ATOM 615 C C . ASP A 1 91 ? 8.934 1.550 -10.337 1.00 96.75 91 ASP A C 1
ATOM 617 O O . ASP A 1 91 ? 8.858 1.206 -11.520 1.00 96.75 91 ASP A O 1
ATOM 621 N N . ASP A 1 92 ? 7.944 1.282 -9.479 1.00 97.06 92 ASP A N 1
ATOM 622 C CA . ASP A 1 92 ? 6.671 0.669 -9.875 1.00 97.06 92 ASP A CA 1
ATOM 623 C C . ASP A 1 92 ? 5.702 1.726 -10.449 1.00 97.06 92 ASP A C 1
ATOM 625 O O . ASP A 1 92 ? 5.441 2.731 -9.782 1.00 97.06 92 ASP A O 1
ATOM 629 N N . PRO A 1 93 ? 5.093 1.513 -11.637 1.00 96.94 93 PRO A N 1
ATOM 630 C CA . PRO A 1 93 ? 4.072 2.409 -12.183 1.00 96.94 93 PRO A CA 1
ATOM 631 C C . PRO A 1 93 ? 2.907 2.735 -11.238 1.00 96.94 93 PRO A C 1
ATOM 633 O O . PRO A 1 93 ? 2.277 3.774 -11.415 1.00 96.94 93 PRO A O 1
ATOM 636 N N . VAL A 1 94 ? 2.613 1.875 -10.253 1.00 95.44 94 VAL A N 1
ATOM 637 C CA . VAL A 1 94 ? 1.545 2.106 -9.260 1.00 95.44 94 VAL A CA 1
ATOM 638 C C . VAL A 1 94 ? 2.050 2.648 -7.914 1.00 95.44 94 VAL A C 1
ATOM 640 O O . VAL A 1 94 ? 1.283 2.708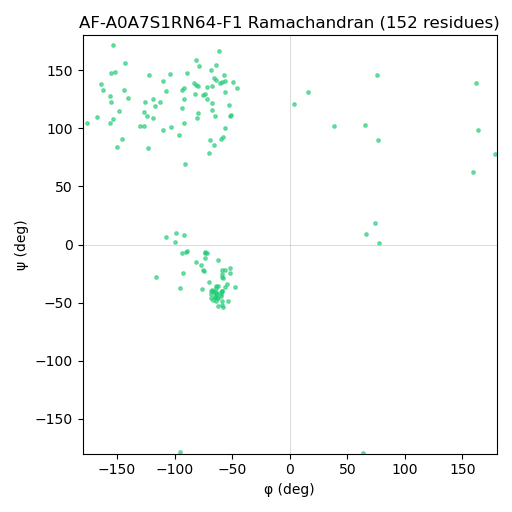 -6.955 1.00 95.44 94 VAL A O 1
ATOM 643 N N . CYS A 1 95 ? 3.321 3.056 -7.814 1.00 96.88 95 CYS A N 1
ATOM 644 C CA . CYS A 1 95 ? 3.897 3.638 -6.595 1.00 96.88 95 CYS A CA 1
ATOM 645 C C . CYS A 1 95 ? 3.068 4.826 -6.083 1.00 96.88 95 CYS A C 1
ATOM 647 O O . CYS A 1 95 ? 2.666 4.851 -4.919 1.00 96.88 95 CYS A O 1
ATOM 649 N N . GLY A 1 96 ? 2.725 5.762 -6.975 1.00 97.12 96 GLY A N 1
ATOM 650 C CA . GLY A 1 96 ? 1.919 6.935 -6.626 1.00 97.12 96 GLY A CA 1
ATOM 651 C C . GLY A 1 96 ? 0.545 6.575 -6.054 1.00 97.12 96 GLY A C 1
ATOM 652 O O . GLY A 1 96 ? 0.118 7.174 -5.070 1.00 97.12 96 GLY A O 1
ATOM 653 N N . ASP A 1 97 ? -0.112 5.551 -6.606 1.00 96.94 97 ASP A N 1
ATOM 654 C CA . ASP A 1 97 ? -1.409 5.079 -6.109 1.00 96.94 97 ASP A CA 1
ATOM 655 C C . ASP A 1 97 ? -1.281 4.438 -4.720 1.00 96.94 97 ASP A C 1
ATOM 657 O O . ASP A 1 97 ? -2.137 4.645 -3.857 1.00 96.94 97 ASP A O 1
ATOM 661 N N . ALA A 1 98 ? -0.204 3.683 -4.476 1.00 96.94 98 ALA A N 1
ATOM 662 C CA . ALA A 1 98 ? 0.070 3.084 -3.171 1.00 96.94 98 ALA A CA 1
ATOM 663 C C . ALA A 1 98 ? 0.314 4.152 -2.094 1.00 96.94 98 ALA A C 1
ATOM 665 O O . ALA A 1 98 ? -0.229 4.036 -0.993 1.00 96.94 98 ALA A O 1
ATOM 666 N N . VAL A 1 99 ? 1.081 5.197 -2.425 1.00 97.31 99 VAL A N 1
ATOM 667 C CA . VAL A 1 99 ? 1.324 6.350 -1.545 1.00 97.31 99 VAL A CA 1
ATOM 668 C C . VAL A 1 99 ? 0.014 7.073 -1.245 1.00 97.31 99 VAL A C 1
ATOM 670 O O . VAL A 1 99 ? -0.350 7.196 -0.078 1.00 97.31 99 VAL A O 1
ATOM 673 N N . ALA A 1 100 ? -0.746 7.452 -2.276 1.00 97.19 100 ALA A N 1
ATOM 674 C CA . ALA A 1 100 ? -2.013 8.162 -2.109 1.00 97.19 100 ALA A CA 1
ATOM 675 C C . ALA A 1 100 ? -3.022 7.363 -1.267 1.00 97.19 100 ALA A C 1
ATOM 677 O O . ALA A 1 100 ? -3.716 7.914 -0.413 1.00 97.19 100 ALA A O 1
ATOM 678 N N . PHE A 1 101 ? -3.097 6.044 -1.468 1.00 97.06 101 PHE A N 1
ATOM 679 C CA . PHE A 1 101 ? -3.972 5.189 -0.673 1.00 97.06 101 PHE A CA 1
ATOM 680 C C . PHE A 1 101 ? -3.512 5.073 0.788 1.00 97.06 101 PHE A C 1
ATOM 682 O O . PHE A 1 101 ? -4.347 5.112 1.692 1.00 97.06 101 PHE A O 1
ATOM 689 N N . ALA A 1 102 ? -2.203 4.963 1.037 1.00 96.88 102 ALA A N 1
ATOM 690 C CA . ALA A 1 102 ? -1.648 4.917 2.389 1.00 96.88 102 ALA A CA 1
ATOM 691 C C . ALA A 1 102 ? -1.874 6.230 3.153 1.00 96.88 102 ALA A C 1
ATOM 693 O O . ALA A 1 102 ? -2.306 6.194 4.305 1.00 96.88 102 ALA A O 1
ATOM 694 N N . GLU A 1 103 ? -1.636 7.375 2.510 1.00 95.81 103 GLU A N 1
ATOM 695 C CA . GLU A 1 103 ? -1.893 8.704 3.079 1.00 95.81 103 GLU A CA 1
ATOM 696 C C . GLU A 1 103 ? -3.368 8.857 3.448 1.00 95.81 103 GLU A C 1
ATOM 698 O O . GLU A 1 103 ? -3.699 9.164 4.594 1.00 95.81 103 GLU A O 1
ATOM 703 N N . ARG A 1 104 ? -4.269 8.511 2.523 1.00 96.00 104 ARG A N 1
ATOM 704 C CA . ARG A 1 104 ? -5.710 8.596 2.763 1.00 96.00 104 ARG A CA 1
ATOM 705 C C . ARG A 1 104 ? -6.183 7.650 3.874 1.00 96.00 104 ARG A C 1
ATOM 707 O O . ARG A 1 104 ? -7.061 8.012 4.656 1.00 96.00 104 ARG A O 1
ATOM 714 N N . LEU A 1 105 ? -5.594 6.456 3.996 1.00 95.88 105 LEU A N 1
ATOM 715 C CA . LEU A 1 105 ? -5.861 5.545 5.118 1.00 95.88 105 LEU A CA 1
ATOM 716 C C . LEU A 1 105 ? -5.423 6.135 6.464 1.00 95.88 105 LEU A C 1
ATOM 718 O O . LEU A 1 105 ? -6.106 5.920 7.463 1.00 95.88 105 LEU A O 1
ATOM 722 N N . VAL A 1 106 ? -4.303 6.860 6.514 1.00 94.94 106 VAL A N 1
ATOM 723 C CA . VAL A 1 106 ? -3.845 7.537 7.737 1.00 94.94 106 VAL A CA 1
ATOM 724 C C . VAL A 1 106 ? -4.787 8.684 8.100 1.00 94.94 106 VAL A C 1
ATOM 726 O O . VAL A 1 106 ? -5.193 8.795 9.258 1.00 94.94 106 VAL A O 1
ATOM 729 N N . GLU A 1 107 ? -5.162 9.502 7.116 1.00 94.12 107 GLU A N 1
ATOM 730 C CA . GLU A 1 107 ? -6.041 10.659 7.299 1.00 94.12 107 GLU A CA 1
ATOM 731 C C . GLU A 1 107 ? -7.454 10.257 7.747 1.00 94.12 107 GLU A C 1
ATOM 733 O O . GLU A 1 107 ? -7.979 10.803 8.718 1.00 94.12 107 GLU A O 1
ATOM 738 N N . GLU A 1 108 ? -8.069 9.279 7.078 1.00 94.00 108 GLU A N 1
ATOM 739 C CA . GLU A 1 108 ? -9.461 8.883 7.334 1.00 94.00 108 GLU A CA 1
ATOM 740 C C . GLU A 1 108 ? -9.601 7.740 8.350 1.00 94.00 108 GLU A C 1
ATOM 742 O O . GLU A 1 108 ? -10.640 7.601 8.999 1.00 94.00 108 GLU A O 1
ATOM 747 N N . GLY A 1 109 ? -8.570 6.907 8.514 1.00 80.94 109 GLY A N 1
ATOM 748 C CA . GLY A 1 109 ? -8.585 5.765 9.432 1.00 80.94 109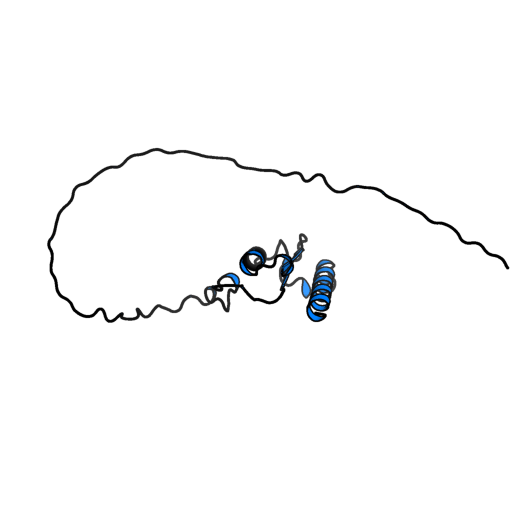 GLY A CA 1
ATOM 749 C C . GLY A 1 109 ? -8.481 6.153 10.909 1.00 80.94 109 GLY A C 1
ATOM 750 O O . GLY A 1 109 ? -8.698 5.305 11.781 1.00 80.94 109 GLY A O 1
ATOM 751 N N . GLY A 1 110 ? -8.147 7.416 11.202 1.00 75.25 110 GLY A N 1
ATOM 752 C CA . GLY A 1 110 ? -8.123 7.995 12.551 1.00 75.25 110 GLY A CA 1
ATOM 753 C C . GLY A 1 110 ? -7.059 7.414 13.489 1.00 75.25 110 GLY A C 1
ATOM 754 O O . GLY A 1 110 ? -7.090 7.688 14.687 1.00 75.25 110 GLY A O 1
ATOM 755 N N . ARG A 1 111 ? -6.147 6.586 12.962 1.00 83.44 111 ARG A N 1
ATOM 756 C CA . ARG A 1 111 ? -5.100 5.861 13.697 1.00 83.44 111 ARG A CA 1
ATOM 757 C C . ARG A 1 111 ? -3.846 5.760 12.827 1.00 83.44 111 ARG A C 1
ATOM 759 O O . ARG A 1 111 ? -3.737 4.803 12.058 1.00 83.44 111 ARG A O 1
ATOM 766 N N . PRO A 1 112 ? -2.909 6.718 12.898 1.00 81.50 112 PRO A N 1
ATOM 767 C CA . PRO A 1 112 ? -1.682 6.675 12.101 1.00 81.50 112 PRO A CA 1
ATOM 768 C C . PRO A 1 112 ? -0.891 5.369 12.275 1.00 81.50 112 PRO A C 1
ATOM 770 O O . PRO A 1 112 ? -0.332 4.843 11.321 1.00 81.50 112 PRO A O 1
ATOM 773 N N . GLU A 1 113 ? -0.917 4.779 13.471 1.00 86.31 113 GLU A N 1
ATOM 774 C CA . GLU A 1 113 ? -0.296 3.490 13.793 1.00 86.31 113 GLU A CA 1
ATOM 775 C C . GLU A 1 113 ? -1.006 2.267 13.180 1.00 86.31 113 GLU A C 1
ATOM 777 O O . GLU A 1 113 ? -0.530 1.134 13.291 1.00 86.31 113 GLU A O 1
ATOM 782 N N . ALA A 1 114 ? -2.172 2.460 12.557 1.00 87.12 114 ALA A N 1
ATOM 783 C CA . ALA A 1 114 ? -2.892 1.397 11.873 1.00 87.12 114 ALA A CA 1
ATOM 784 C C . ALA A 1 114 ? -2.356 1.133 10.460 1.00 87.12 114 ALA A C 1
ATOM 786 O O . ALA A 1 114 ? -2.659 0.073 9.914 1.00 87.12 114 ALA A O 1
ATOM 787 N N . VAL A 1 115 ? -1.556 2.037 9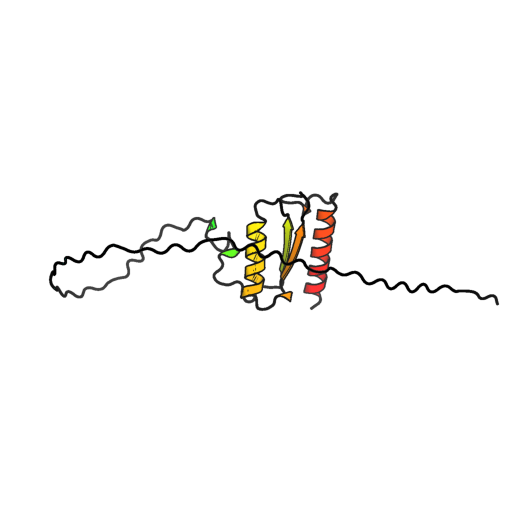.887 1.00 95.94 115 VAL A N 1
ATOM 788 C CA . VAL A 1 115 ? -1.007 1.907 8.532 1.00 95.94 115 VAL A CA 1
ATOM 789 C C . VAL A 1 115 ? 0.511 1.824 8.612 1.00 95.94 115 VAL A C 1
ATOM 791 O O . VAL A 1 115 ? 1.174 2.740 9.084 1.00 95.94 115 VAL A O 1
ATOM 794 N N . HIS A 1 116 ? 1.072 0.716 8.140 1.00 96.81 116 HIS A N 1
ATOM 795 C CA . HIS A 1 116 ? 2.514 0.535 8.036 1.00 96.81 116 HIS A CA 1
ATOM 796 C C . HIS A 1 116 ? 2.912 0.468 6.569 1.00 96.81 116 HIS A C 1
ATOM 798 O O . HIS A 1 116 ? 2.434 -0.396 5.833 1.00 96.81 116 HIS A O 1
ATOM 804 N N . THR A 1 117 ? 3.808 1.353 6.151 1.00 97.44 117 THR A N 1
ATOM 805 C CA . THR A 1 117 ? 4.364 1.336 4.802 1.00 97.44 117 THR A CA 1
ATOM 806 C C . THR A 1 117 ? 5.786 0.786 4.802 1.00 97.44 117 THR A C 1
ATOM 808 O O . THR A 1 117 ? 6.543 0.970 5.756 1.00 97.44 117 THR A O 1
ATOM 811 N N . LEU A 1 118 ? 6.147 0.090 3.727 1.00 97.94 118 LEU A N 1
ATOM 812 C CA . LEU A 1 118 ? 7.530 -0.237 3.398 1.00 97.94 118 LEU A CA 1
ATOM 813 C C . LEU A 1 118 ? 7.817 0.293 1.999 1.00 97.94 118 LEU A C 1
ATOM 815 O O . LEU A 1 118 ? 7.293 -0.234 1.016 1.00 97.94 118 LEU A O 1
ATOM 819 N N . HIS A 1 119 ? 8.652 1.321 1.935 1.00 97.62 119 HIS A N 1
ATOM 820 C CA . HIS A 1 119 ? 9.124 1.874 0.681 1.00 97.62 119 HIS A CA 1
ATOM 821 C C . HIS A 1 119 ? 10.439 1.206 0.272 1.00 97.62 119 HIS A C 1
ATOM 823 O O . HIS A 1 119 ? 11.384 1.162 1.059 1.00 97.62 119 HIS A O 1
ATOM 829 N N . LEU A 1 120 ? 10.485 0.653 -0.939 1.00 96.75 120 LEU A N 1
ATOM 830 C CA . LEU A 1 120 ? 11.679 0.043 -1.510 1.00 96.75 120 LEU A CA 1
ATOM 831 C C . LEU A 1 120 ? 12.304 0.995 -2.533 1.00 96.75 120 LEU A C 1
ATOM 833 O O . LEU A 1 120 ? 11.880 1.042 -3.686 1.00 96.75 120 LEU A O 1
ATOM 837 N N . ASP A 1 121 ? 13.357 1.693 -2.112 1.00 93.38 121 ASP A N 1
ATOM 838 C CA . ASP A 1 121 ? 14.072 2.688 -2.930 1.00 93.38 121 ASP A CA 1
ATOM 839 C C . ASP A 1 121 ? 14.952 2.059 -4.038 1.00 93.38 121 ASP A C 1
ATOM 841 O O . ASP A 1 121 ? 15.562 2.756 -4.848 1.00 93.38 121 ASP A O 1
ATOM 845 N N . SER A 1 122 ? 15.087 0.728 -4.056 1.00 89.62 122 SER A N 1
ATOM 846 C CA . SER A 1 122 ? 15.891 -0.001 -5.048 1.00 89.62 122 SER A CA 1
ATOM 847 C C . SER A 1 122 ? 15.063 -0.361 -6.286 1.00 89.62 122 SER A C 1
ATOM 849 O O . SER A 1 122 ? 13.885 -0.683 -6.131 1.00 89.62 122 SER A O 1
ATOM 851 N N . PRO A 1 123 ? 15.669 -0.403 -7.495 1.00 89.38 123 PRO A N 1
ATOM 852 C CA . PRO A 1 123 ? 14.966 -0.719 -8.735 1.00 89.38 123 PRO A CA 1
ATOM 853 C C . PRO A 1 123 ? 14.549 -2.187 -8.739 1.00 89.38 123 PRO A C 1
ATOM 855 O O . PRO A 1 123 ? 15.298 -3.087 -9.135 1.00 89.38 123 PRO A O 1
ATOM 858 N N . CYS A 1 124 ? 13.356 -2.443 -8.224 1.00 93.81 124 CYS A N 1
ATOM 859 C CA . CYS A 1 124 ? 12.811 -3.775 -8.094 1.00 93.81 124 CYS A CA 1
ATOM 860 C C . CYS A 1 124 ? 11.552 -3.918 -8.955 1.00 93.81 124 CYS A C 1
ATOM 862 O O . CYS A 1 124 ? 11.316 -5.011 -9.475 1.00 93.81 124 CYS A O 1
ATOM 864 N N . GLY A 1 125 ? 10.818 -2.847 -9.218 1.00 93.38 125 GLY A N 1
ATOM 865 C CA . GLY A 1 125 ? 9.680 -2.831 -10.116 1.00 93.38 125 GLY A CA 1
ATOM 866 C C . GLY A 1 125 ? 8.523 -3.708 -9.645 1.00 93.38 125 GLY A C 1
ATOM 867 O O . GLY A 1 125 ? 8.552 -4.376 -8.602 1.00 93.38 125 GLY A O 1
ATOM 868 N N . HIS A 1 126 ? 7.478 -3.723 -10.463 1.00 96.50 126 HIS A N 1
ATOM 869 C CA . HIS A 1 126 ? 6.232 -4.382 -10.112 1.00 96.50 126 HIS A CA 1
ATOM 870 C C . HIS A 1 126 ? 6.391 -5.890 -9.863 1.00 96.50 126 HIS A C 1
ATOM 872 O O . HIS A 1 126 ? 7.072 -6.618 -10.591 1.00 96.50 126 HIS A O 1
ATOM 878 N N . GLY A 1 127 ? 5.706 -6.388 -8.831 1.00 95.19 127 GLY A N 1
ATOM 879 C CA . GLY A 1 127 ? 5.689 -7.811 -8.494 1.00 95.19 127 GLY A CA 1
ATOM 880 C C . GLY A 1 127 ? 6.977 -8.337 -7.849 1.00 95.19 127 GLY A C 1
ATOM 881 O O . GLY A 1 127 ? 7.173 -9.558 -7.819 1.00 95.19 127 GLY A O 1
ATOM 882 N N . PHE A 1 128 ? 7.831 -7.460 -7.301 1.00 95.81 128 PHE A N 1
ATOM 883 C CA . PHE A 1 128 ? 9.100 -7.820 -6.656 1.00 95.81 128 PHE A CA 1
ATOM 884 C C . PHE A 1 128 ? 8.975 -8.981 -5.653 1.00 95.81 128 PHE A C 1
ATOM 886 O O . PHE A 1 128 ? 9.845 -9.851 -5.626 1.00 95.81 128 PHE A O 1
ATOM 893 N N . ALA A 1 129 ? 7.865 -9.073 -4.911 1.00 95.62 129 ALA A N 1
ATOM 894 C CA . ALA A 1 129 ? 7.611 -10.116 -3.913 1.00 95.62 129 ALA A CA 1
ATOM 895 C C . ALA A 1 129 ? 7.648 -11.553 -4.480 1.00 95.62 129 ALA A C 1
ATOM 897 O O . ALA A 1 1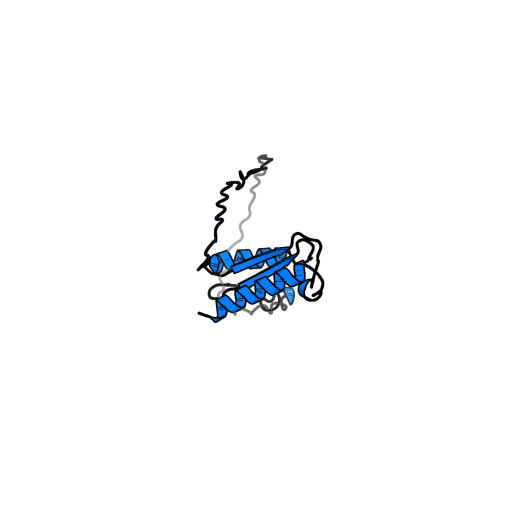29 ? 7.889 -12.513 -3.746 1.00 95.62 129 ALA A O 1
ATOM 898 N N . LYS A 1 130 ? 7.447 -11.730 -5.794 1.00 96.12 130 LYS A N 1
ATOM 899 C CA . LYS A 1 130 ? 7.531 -13.043 -6.459 1.00 96.12 130 LYS A CA 1
ATOM 900 C C . LYS A 1 130 ? 8.977 -13.515 -6.649 1.00 96.12 130 LYS A C 1
ATOM 902 O O . LYS A 1 130 ? 9.222 -14.716 -6.765 1.00 96.12 130 LYS A O 1
ATOM 907 N N . ARG A 1 131 ? 9.955 -12.606 -6.641 1.00 94.94 131 ARG A N 1
ATOM 908 C CA . ARG A 1 131 ? 11.378 -12.906 -6.860 1.00 94.94 131 ARG A CA 1
ATOM 909 C C . ARG A 1 131 ? 12.078 -13.201 -5.538 1.00 94.94 131 ARG A C 1
ATOM 911 O O . ARG A 1 131 ? 12.941 -12.454 -5.099 1.00 94.94 131 ARG A O 1
ATOM 918 N N . ARG A 1 132 ? 11.744 -14.335 -4.919 1.00 90.19 132 ARG A N 1
ATOM 919 C CA . ARG A 1 132 ? 12.228 -14.749 -3.580 1.00 90.19 132 ARG A CA 1
ATOM 920 C C . ARG A 1 132 ? 13.754 -14.728 -3.386 1.00 90.19 132 ARG A C 1
ATOM 922 O O . ARG A 1 132 ? 14.223 -14.739 -2.252 1.00 90.19 132 ARG A O 1
ATOM 929 N N . ALA A 1 133 ? 14.523 -14.751 -4.474 1.00 92.12 133 ALA A N 1
ATOM 930 C CA . ALA A 1 133 ? 15.978 -14.670 -4.438 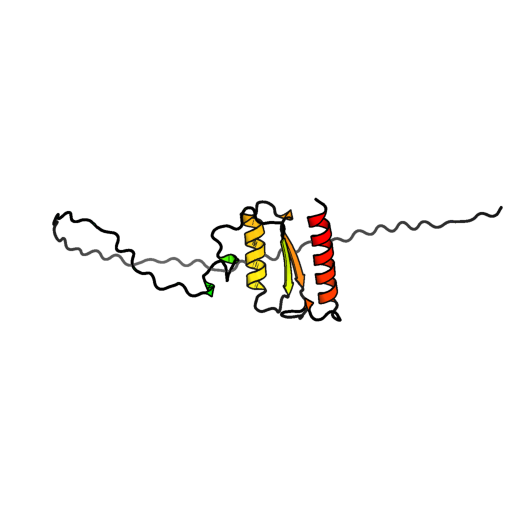1.00 92.12 133 ALA A CA 1
ATOM 931 C C . ALA A 1 133 ? 16.516 -13.246 -4.193 1.00 92.12 133 ALA A C 1
ATOM 933 O O . ALA A 1 133 ? 17.677 -13.121 -3.800 1.00 92.12 133 ALA A O 1
ATOM 934 N N . SER A 1 134 ? 15.707 -12.200 -4.394 1.00 95.25 134 SER A N 1
ATOM 935 C CA . SER A 1 134 ? 16.109 -10.805 -4.186 1.00 95.25 134 SER A CA 1
ATOM 936 C C . SER A 1 134 ? 16.084 -10.430 -2.702 1.00 95.25 134 SER A C 1
ATOM 938 O O . SER A 1 134 ? 15.397 -11.063 -1.894 1.00 95.25 134 SER A O 1
ATOM 940 N N . HIS A 1 135 ? 16.895 -9.446 -2.321 1.00 95.19 135 HIS A N 1
ATOM 941 C CA . HIS A 1 135 ? 16.943 -8.960 -0.944 1.00 95.19 135 HIS A CA 1
ATOM 942 C C . HIS A 1 135 ? 15.619 -8.282 -0.566 1.00 95.19 135 HIS A C 1
ATOM 944 O O . HIS A 1 135 ? 14.996 -8.649 0.425 1.00 95.19 135 HIS A O 1
ATOM 950 N N . GLU A 1 136 ? 15.135 -7.404 -1.438 1.00 96.06 136 GLU A N 1
ATOM 951 C CA . GLU A 1 136 ? 13.919 -6.597 -1.298 1.00 96.06 136 GLU A CA 1
ATOM 952 C C . GLU A 1 136 ? 12.679 -7.482 -1.130 1.00 96.06 136 GLU A C 1
ATOM 954 O O . GLU A 1 136 ? 11.820 -7.229 -0.289 1.00 96.06 136 GLU A O 1
ATOM 959 N N . ALA A 1 137 ? 12.599 -8.584 -1.887 1.00 96.75 137 ALA A N 1
ATOM 960 C CA . ALA A 1 137 ? 11.514 -9.546 -1.746 1.00 96.75 137 ALA A CA 1
ATOM 961 C C . ALA A 1 137 ? 11.517 -10.208 -0.361 1.00 96.75 137 ALA A C 1
ATOM 963 O O . ALA A 1 137 ? 10.458 -10.377 0.240 1.00 96.75 137 ALA A O 1
ATOM 964 N N . ARG A 1 138 ? 12.692 -10.590 0.157 1.00 96.50 138 ARG A N 1
ATOM 965 C CA . ARG A 1 138 ? 12.804 -11.198 1.493 1.00 96.50 138 ARG A CA 1
ATOM 966 C C . ARG A 1 138 ? 12.477 -10.194 2.587 1.00 96.50 138 ARG A C 1
ATOM 968 O O . ARG A 1 138 ? 11.759 -10.547 3.516 1.00 96.50 138 ARG A O 1
ATOM 975 N N . GLU A 1 139 ? 12.972 -8.970 2.455 1.00 96.38 139 GLU A N 1
ATOM 976 C CA . GLU A 1 139 ? 12.699 -7.871 3.375 1.00 96.38 139 GLU A CA 1
ATOM 977 C C . GLU A 1 139 ? 11.196 -7.592 3.467 1.00 96.38 139 GLU A C 1
ATOM 979 O O . GLU A 1 139 ? 10.618 -7.687 4.549 1.00 96.38 139 GLU A O 1
ATOM 984 N N . ALA A 1 140 ? 10.534 -7.376 2.328 1.00 97.12 140 ALA A N 1
ATOM 985 C CA . ALA A 1 140 ? 9.105 -7.098 2.291 1.00 97.12 140 ALA A CA 1
ATOM 986 C C . ALA A 1 140 ? 8.249 -8.262 2.801 1.00 97.12 140 ALA A C 1
ATOM 988 O O . ALA A 1 140 ? 7.295 -8.043 3.546 1.00 97.12 140 ALA A O 1
ATOM 989 N N . LEU A 1 141 ? 8.592 -9.507 2.451 1.00 97.44 141 LEU A N 1
ATOM 990 C CA . LEU A 1 141 ? 7.879 -10.684 2.955 1.00 97.44 141 LEU A CA 1
ATOM 991 C C . LEU A 1 141 ? 8.073 -10.863 4.465 1.00 97.44 141 LEU A C 1
ATOM 993 O O . LEU A 1 141 ? 7.119 -11.198 5.166 1.00 97.44 141 LEU A O 1
ATOM 997 N N . SER A 1 142 ? 9.283 -10.625 4.973 1.00 97.69 142 SER A N 1
ATOM 998 C CA . SER A 1 142 ? 9.575 -10.683 6.406 1.00 97.69 142 SER A CA 1
ATOM 999 C C . SER A 1 142 ? 8.814 -9.597 7.169 1.00 97.69 142 SER A C 1
ATOM 1001 O O . SER A 1 142 ? 8.194 -9.889 8.191 1.00 97.69 142 SER A O 1
ATOM 1003 N N . ALA A 1 143 ? 8.801 -8.364 6.656 1.00 97.31 143 ALA A N 1
ATOM 1004 C CA . ALA A 1 143 ? 8.054 -7.253 7.237 1.00 97.31 143 ALA A CA 1
ATOM 1005 C C . ALA A 1 143 ? 6.540 -7.523 7.240 1.00 97.31 143 ALA A C 1
ATOM 1007 O O . ALA A 1 143 ? 5.895 -7.386 8.281 1.00 97.31 143 ALA A O 1
ATOM 1008 N N . ALA A 1 144 ? 5.986 -8.005 6.122 1.00 97.38 144 ALA A N 1
ATOM 1009 C CA . ALA A 1 144 ? 4.578 -8.384 6.021 1.00 97.38 144 ALA A CA 1
ATOM 1010 C C . ALA A 1 144 ? 4.210 -9.496 7.018 1.00 97.38 144 ALA A C 1
ATOM 1012 O O . ALA A 1 144 ? 3.189 -9.412 7.701 1.00 97.38 144 ALA A O 1
ATOM 1013 N N . ALA A 1 145 ? 5.055 -10.526 7.144 1.00 97.19 145 ALA A N 1
ATOM 1014 C CA . ALA A 1 145 ? 4.839 -11.624 8.082 1.00 97.19 145 ALA A CA 1
ATOM 1015 C C . ALA A 1 145 ? 4.907 -11.161 9.545 1.00 97.19 145 ALA A C 1
ATOM 1017 O O . ALA A 1 145 ? 4.083 -11.584 10.363 1.00 97.19 145 ALA A O 1
ATOM 1018 N N . ALA A 1 146 ? 5.852 -10.279 9.881 1.00 96.75 146 ALA A N 1
ATOM 1019 C CA . ALA A 1 146 ? 5.966 -9.689 11.211 1.00 96.75 146 ALA A CA 1
ATOM 1020 C C . ALA A 1 146 ? 4.734 -8.836 11.551 1.00 96.75 146 ALA A C 1
ATOM 1022 O O . ALA A 1 146 ? 4.151 -9.005 12.624 1.00 96.75 146 ALA A O 1
ATOM 1023 N N . PHE A 1 147 ? 4.293 -7.989 10.616 1.00 96.12 147 PHE A N 1
ATOM 1024 C CA . PHE A 1 147 ? 3.081 -7.188 10.763 1.00 96.12 147 PHE A CA 1
ATOM 1025 C C . PHE A 1 147 ? 1.845 -8.067 10.978 1.00 96.12 147 PHE A C 1
ATOM 1027 O O . PHE A 1 147 ? 1.134 -7.889 11.966 1.00 96.12 147 PHE A O 1
ATOM 1034 N N . ALA A 1 148 ? 1.619 -9.060 10.112 1.00 95.44 148 ALA A N 1
ATOM 1035 C CA . ALA A 1 148 ? 0.481 -9.969 10.230 1.00 95.44 148 ALA A CA 1
ATOM 1036 C C . ALA A 1 148 ? 0.504 -10.734 11.562 1.00 95.44 148 ALA A C 1
ATOM 1038 O O . ALA A 1 148 ? -0.511 -10.834 12.248 1.00 95.44 148 ALA A O 1
ATOM 1039 N N . SER A 1 149 ? 1.681 -11.209 11.978 1.00 96.19 149 SER A N 1
ATOM 1040 C CA . SER A 1 149 ? 1.855 -11.898 13.260 1.00 96.19 149 SER A CA 1
ATOM 1041 C C . SER A 1 149 ? 1.526 -11.008 14.456 1.00 96.19 149 SER A C 1
ATOM 1043 O O . SER A 1 149 ? 1.019 -11.508 15.454 1.00 96.19 149 SER A O 1
ATOM 1045 N N . ALA A 1 150 ? 1.834 -9.712 14.394 1.00 92.44 150 ALA A N 1
ATOM 1046 C CA . ALA A 1 150 ? 1.492 -8.762 15.448 1.00 92.44 150 ALA A CA 1
ATOM 1047 C C . ALA A 1 150 ? 0.004 -8.383 15.418 1.00 92.44 150 ALA A C 1
ATOM 1049 O O . ALA A 1 150 ? -0.611 -8.239 16.470 1.00 92.44 150 ALA A O 1
ATOM 1050 N N . ALA A 1 151 ? -0.577 -8.241 14.227 1.00 90.38 151 ALA A N 1
ATOM 1051 C CA . ALA A 1 151 ? -1.973 -7.857 14.047 1.00 90.38 151 ALA A CA 1
ATOM 1052 C C . ALA A 1 151 ? -2.961 -8.954 14.476 1.00 90.38 151 ALA A C 1
ATOM 1054 O O . ALA A 1 151 ? -4.033 -8.625 14.964 1.00 90.38 151 ALA A O 1
ATOM 1055 N N . LEU A 1 152 ? -2.598 -10.232 14.325 1.00 89.19 152 LEU A N 1
ATOM 1056 C CA . LEU A 1 152 ? -3.462 -11.378 14.646 1.00 89.19 152 LEU A CA 1
ATOM 1057 C C . LEU A 1 152 ? -3.353 -11.871 16.099 1.00 89.19 152 LEU A C 1
ATOM 1059 O O . LEU A 1 152 ? -4.063 -12.795 16.485 1.00 89.19 152 LEU A O 1
ATOM 1063 N N . LYS A 1 153 ? -2.428 -11.319 16.890 1.00 83.81 153 LYS A N 1
ATOM 1064 C CA . LYS A 1 153 ? -2.238 -11.686 18.306 1.00 83.81 153 LYS A CA 1
ATOM 1065 C C . LYS A 1 153 ? -3.069 -10.835 19.274 1.00 83.81 153 LYS A C 1
ATOM 1067 O O . LYS A 1 153 ? -3.020 -11.110 20.471 1.00 83.81 153 LYS A O 1
ATOM 1072 N N . GLY A 1 154 ? -3.752 -9.804 18.778 1.00 61.66 154 GLY A N 1
ATOM 1073 C CA . GLY A 1 154 ? -4.710 -8.992 19.536 1.00 61.66 154 GLY A CA 1
ATOM 1074 C C . GLY A 1 154 ? -6.132 -9.451 19.274 1.00 61.66 154 GLY A C 1
ATOM 1075 O O . GLY A 1 154 ? -6.952 -9.290 20.200 1.00 61.66 154 GLY A O 1
#

Organism: Alexandrium catenella (NCBI:txid2925)

Solvent-accessible surface area (backbone atoms only — not comparable to full-atom values): 10589 Å² total; per-residue (Å²): 137,84,90,81,86,89,84,89,80,89,80,89,77,90,86,81,79,85,83,82,85,82,86,85,85,80,87,81,90,83,88,80,90,87,84,88,82,87,84,88,82,89,83,81,90,78,89,81,91,72,83,80,71,78,72,75,71,82,69,74,79,73,61,65,75,73,37,37,92,69,29,61,80,63,40,98,67,52,58,83,61,77,74,46,79,50,76,47,26,70,64,19,96,57,30,66,59,54,49,55,38,52,53,47,40,32,70,48,42,78,38,62,91,37,54,46,77,45,83,35,88,56,92,58,31,77,69,37,68,77,46,66,87,41,68,66,19,45,50,52,51,50,52,51,51,52,50,50,58,59,65,75,72,113

InterPro domains:
  IPR013094 Alpha/beta hydrolase fold-3 [PF07859] (67-115)
  IPR029058 Alpha/Beta hydrolase fold [G3DSA:3.40.50.1820] (9-153)
  IPR029058 Alpha/Beta hydrolase fold [SSF53474] (63-150)

Nearest PDB structures (foldseek):
  9j5c-assembly1_A  TM=8.943E-01  e=4.255E-03  Sulfobacillus acidophilus DSM 10332
  1u4n-assembly1_A  TM=8.183E-01  e=2.913E-03  Alicyclobacillus acidocaldarius
  5jd4-assembly3_C  TM=8.790E-01  e=9.670E-03  uncultured bacterium
  6rky-assembly2_D  TM=8.597E-01  e=1.245E-02  metagenome
  6iey-assembly1_B  TM=9.200E-01  e=2.063E-02  uncultured bacterium

Mean predicted aligned error: 16.77 Å

Radius of gyration: 29.37 Å; Cα contacts (8 Å, |Δi|>4): 110; chains: 1; bounding box: 86×71×63 Å

Secondary structure (DSSP, 8-state):
------------------------------------------------------------PPPGGGSTTT-GGG-S--TTPPPEEEEEETTSTTHHHHHHHHHHHHHHHS-GGGEEEEEE-SS--TTGGG-TTSHHHHHHHHHHHHHHHHHTT-